Protein AF-A0A1F5AK86-F1 (afdb_monomer_lite)

Foldseek 3Di:
DDDDPPPVVPVVVVVVVVVVPPDDDPDDDPPDPPDDDQDPVNVVVVVVVVVCVVPQDWDWDWADWDDDPQKIKIWIKTKHKDKDKDWDDDPVCRPVIDIDIDIDMDMGTQFIFMQHPVGTDTDGPDPDPDD

Secondary structure (DSSP, 8-state):
----TTSHHHHHHHTTGGGSSSS----------------HHHHHHHHHHHHHHHH-S-EEEEPPPEEETTEEEEEEEEEEEEEEEEE--BTTBGGGS-EEEEEEEEEEEEEEEEEETTEEEEEESS-PPP-

Radius of gyration: 36.7 Å; chains: 1; bounding box: 101×45×85 Å

Sequence (131 aa):
MNLSKRTLGFFAVFLFSLSLAAAQAPAAKKAAPASKAPLPMYQLADEMAKRLGSSLQVKTVVGEPMKVGKVTIIPIMMIDIGFGGGGGGAPQAPDMGGKGFYMSGQARPLGFVVVAKAGTQFISVGKVPGK

pLDDT: mean 72.43, std 20.08, range [33.41, 97.81]

Structure (mmCIF, N/CA/C/O backbone):
data_AF-A0A1F5AK86-F1
#
_entry.id   AF-A0A1F5AK86-F1
#
loop_
_atom_site.group_PDB
_atom_site.id
_atom_site.type_symbol
_atom_site.label_atom_id
_atom_site.label_alt_id
_atom_site.label_comp_id
_atom_site.label_asym_id
_atom_site.label_entity_id
_atom_site.label_seq_id
_atom_site.pdbx_PDB_ins_code
_atom_site.Cartn_x
_atom_site.Cartn_y
_atom_site.Cartn_z
_atom_site.occupancy
_atom_site.B_iso_or_equiv
_atom_site.auth_seq_id
_atom_site.auth_comp_id
_atom_site.auth_asym_id
_atom_site.auth_atom_id
_atom_site.pdbx_PDB_model_num
ATOM 1 N N . MET A 1 1 ? 81.127 24.999 -59.819 1.00 39.78 1 MET A N 1
ATOM 2 C CA . MET A 1 1 ? 80.246 26.137 -59.483 1.00 39.78 1 MET A CA 1
ATOM 3 C C . MET A 1 1 ? 78.856 25.575 -59.226 1.00 39.78 1 MET A C 1
ATOM 5 O O . MET A 1 1 ? 78.273 24.974 -60.117 1.00 39.78 1 MET A O 1
ATOM 9 N N . ASN A 1 2 ? 78.426 25.624 -57.966 1.00 46.34 2 ASN A N 1
ATOM 10 C CA . ASN A 1 2 ? 77.270 24.915 -57.420 1.00 46.34 2 ASN A CA 1
ATOM 11 C C . ASN A 1 2 ? 75.965 25.636 -57.774 1.00 46.34 2 ASN A C 1
ATOM 13 O O . ASN A 1 2 ? 75.813 26.796 -57.403 1.00 46.34 2 ASN A O 1
ATOM 17 N N . LEU A 1 3 ? 74.999 24.949 -58.394 1.00 43.25 3 LEU A N 1
ATOM 18 C CA . LEU A 1 3 ? 73.639 25.473 -58.555 1.00 43.25 3 LEU A CA 1
ATOM 19 C C . LEU A 1 3 ? 72.616 24.505 -57.943 1.00 43.25 3 LEU A C 1
ATOM 21 O O . LEU A 1 3 ? 72.097 23.583 -58.560 1.00 43.25 3 LEU A O 1
ATOM 25 N N . SER A 1 4 ? 72.457 24.717 -56.639 1.00 47.19 4 SER A N 1
ATOM 26 C CA . SER A 1 4 ? 71.419 24.292 -55.699 1.00 47.19 4 SER A CA 1
ATOM 27 C C . SER A 1 4 ? 70.144 23.651 -56.279 1.00 47.19 4 SER A C 1
ATOM 29 O O . SER A 1 4 ? 69.331 24.307 -56.925 1.00 47.19 4 SER A O 1
ATOM 31 N N . LYS A 1 5 ? 69.874 22.405 -55.859 1.00 53.56 5 LYS A N 1
ATOM 32 C CA . LYS A 1 5 ? 68.602 21.666 -56.017 1.00 53.56 5 LYS A CA 1
ATOM 33 C C . LYS A 1 5 ? 67.413 22.278 -55.238 1.00 53.56 5 LYS A C 1
ATOM 35 O O . LYS A 1 5 ? 66.427 21.592 -54.991 1.00 53.56 5 LYS A O 1
ATOM 40 N N . ARG A 1 6 ? 67.488 23.549 -54.817 1.00 52.94 6 ARG A N 1
ATOM 41 C CA . ARG A 1 6 ? 66.439 24.235 -54.033 1.00 52.94 6 ARG A CA 1
ATOM 42 C C . ARG A 1 6 ? 65.473 25.067 -54.881 1.00 52.94 6 ARG A C 1
ATOM 44 O O . ARG A 1 6 ? 64.445 25.470 -54.360 1.00 52.94 6 ARG A O 1
ATOM 51 N N . THR A 1 7 ? 65.747 25.305 -56.163 1.00 50.22 7 THR A N 1
ATOM 52 C CA . THR A 1 7 ? 64.872 26.124 -57.030 1.00 50.22 7 THR A CA 1
ATOM 53 C C . THR 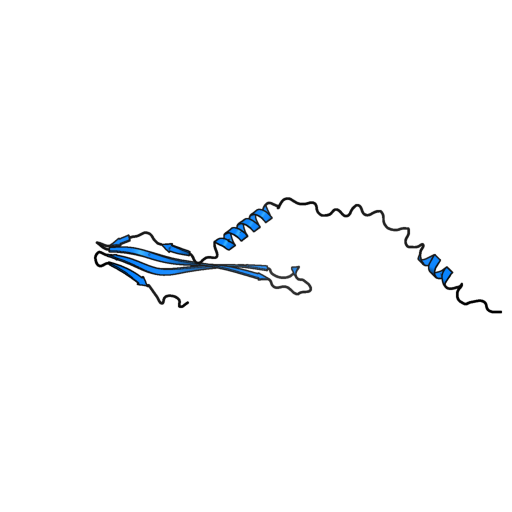A 1 7 ? 63.792 25.322 -57.760 1.00 50.22 7 THR A C 1
ATOM 55 O O . THR A 1 7 ? 62.769 25.887 -58.131 1.00 50.22 7 THR A O 1
ATOM 58 N N . LEU A 1 8 ? 63.949 23.999 -57.893 1.00 48.34 8 LEU A N 1
ATOM 59 C CA . LEU A 1 8 ? 62.962 23.141 -58.566 1.00 48.34 8 LEU A CA 1
ATOM 60 C C . LEU A 1 8 ? 61.765 22.762 -57.667 1.00 48.34 8 LEU A C 1
ATOM 62 O O . LEU A 1 8 ? 60.703 22.412 -58.167 1.00 48.34 8 LEU A O 1
ATOM 66 N N . GLY A 1 9 ? 61.905 22.885 -56.341 1.00 42.94 9 GLY A N 1
ATOM 67 C CA . GLY A 1 9 ? 60.825 22.607 -55.385 1.00 42.94 9 GLY A CA 1
ATOM 68 C C . GLY A 1 9 ? 59.772 23.716 -55.272 1.00 42.94 9 GLY A C 1
ATOM 69 O O . GLY A 1 9 ? 58.650 23.445 -54.860 1.00 42.94 9 GLY A O 1
ATOM 70 N N . PHE A 1 10 ? 60.090 24.955 -55.663 1.00 46.69 10 PHE A N 1
ATOM 71 C CA . PHE A 1 10 ? 59.169 26.086 -55.490 1.00 46.69 10 PHE A CA 1
ATOM 72 C C . PHE A 1 10 ? 58.141 26.229 -56.620 1.00 46.69 10 PHE A C 1
ATOM 74 O O . PHE A 1 10 ? 57.044 26.725 -56.376 1.00 46.69 10 PHE A O 1
ATOM 81 N N . PHE A 1 11 ? 58.431 25.736 -57.828 1.00 47.09 11 PHE A N 1
ATOM 82 C CA . PHE A 1 11 ? 57.489 25.818 -58.953 1.00 47.09 11 PHE A CA 1
ATOM 83 C C . PHE A 1 11 ? 56.359 24.776 -58.879 1.00 47.09 11 PHE A C 1
ATOM 85 O O . PHE A 1 11 ? 55.244 25.048 -59.316 1.00 47.09 11 PHE A O 1
ATOM 92 N N . ALA A 1 12 ? 56.602 23.617 -58.257 1.00 46.28 12 ALA A N 1
ATOM 93 C CA . ALA A 1 12 ? 55.579 22.583 -58.071 1.00 46.28 12 ALA A CA 1
ATOM 94 C C . ALA A 1 12 ? 54.588 22.905 -56.933 1.00 46.28 12 ALA A C 1
ATOM 96 O O . ALA A 1 12 ? 53.459 22.423 -56.942 1.00 46.28 12 ALA A O 1
ATOM 97 N N . VAL A 1 13 ? 54.975 23.760 -55.979 1.00 49.19 13 VAL A N 1
ATOM 98 C CA . VAL A 1 13 ? 54.090 24.203 -54.887 1.00 49.19 13 VAL A CA 1
ATOM 99 C C . VAL A 1 13 ? 53.179 25.357 -55.331 1.00 49.19 13 VAL A C 1
ATOM 101 O O . VAL A 1 13 ? 52.064 25.480 -54.831 1.00 49.19 13 VAL A O 1
ATOM 104 N N . PHE A 1 14 ? 53.592 26.157 -56.322 1.00 48.09 14 PHE A N 1
ATOM 105 C CA . PHE A 1 14 ? 52.803 27.300 -56.804 1.00 48.09 14 PHE A CA 1
ATOM 106 C C . PHE A 1 14 ? 51.669 26.928 -57.775 1.00 48.09 14 PHE A C 1
ATOM 108 O O . PHE A 1 14 ? 50.707 27.676 -57.913 1.00 48.09 14 PHE A O 1
ATOM 115 N N . LEU A 1 15 ? 51.743 25.763 -58.426 1.00 46.62 15 LEU A N 1
ATOM 116 C CA . LEU A 1 15 ? 50.675 25.266 -59.306 1.00 46.62 15 LEU A CA 1
ATOM 117 C C . LEU A 1 15 ? 49.606 24.450 -58.566 1.00 46.62 15 LEU A C 1
ATOM 119 O O . LEU A 1 15 ? 48.495 24.305 -59.070 1.00 46.62 15 LEU A O 1
ATOM 123 N N . PHE A 1 16 ? 49.896 23.975 -57.352 1.00 44.09 16 PHE A N 1
ATOM 124 C CA . PHE A 1 16 ? 48.914 23.272 -56.520 1.00 44.09 16 PHE A CA 1
ATOM 125 C C . PHE A 1 16 ? 48.072 24.227 -55.653 1.00 44.09 16 PHE A C 1
ATOM 127 O O . PHE A 1 16 ? 46.988 23.864 -55.203 1.00 44.09 16 PHE A O 1
ATOM 134 N N . SER A 1 17 ? 48.517 25.474 -55.458 1.00 45.72 17 SER A N 1
ATOM 135 C CA . SER A 1 17 ? 47.787 26.487 -54.683 1.00 45.72 17 SER A CA 1
ATOM 136 C C . SER A 1 17 ? 46.718 27.249 -55.480 1.00 45.72 17 SER A C 1
ATOM 138 O O . SER A 1 17 ? 45.890 27.923 -54.871 1.00 45.72 17 SER A O 1
ATOM 140 N N . LEU A 1 18 ? 46.661 27.113 -56.813 1.00 45.16 18 LEU A N 1
ATOM 141 C CA . LEU A 1 18 ? 45.671 27.818 -57.645 1.00 45.16 18 LEU A CA 1
ATOM 142 C C . LEU A 1 18 ? 44.396 27.010 -57.953 1.00 45.16 18 LEU A C 1
ATOM 144 O O . LEU A 1 18 ? 43.481 27.536 -58.579 1.00 45.16 18 LEU A O 1
ATOM 148 N N . SER A 1 19 ? 44.299 25.758 -57.492 1.00 40.62 19 SER A N 1
ATOM 149 C CA . SER A 1 19 ? 43.077 24.940 -57.638 1.00 40.62 19 SER A CA 1
ATOM 150 C C . SER A 1 19 ? 42.116 25.041 -56.446 1.00 40.62 19 SER A C 1
ATOM 152 O O . SER A 1 19 ? 41.062 24.414 -56.456 1.00 40.62 19 SER A O 1
ATOM 154 N N . LEU A 1 20 ? 42.432 25.857 -55.431 1.0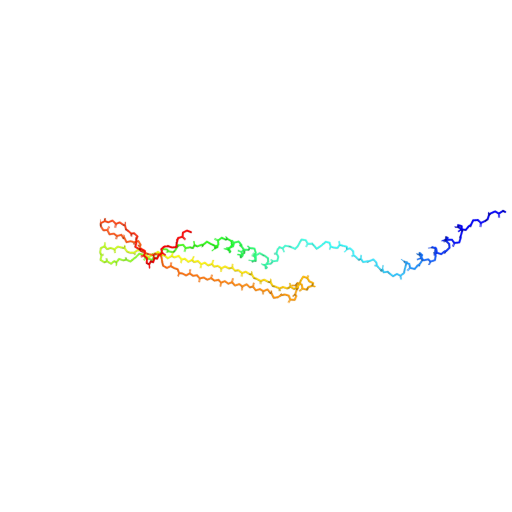0 45.03 20 LEU A N 1
ATOM 155 C CA . LEU A 1 20 ? 41.579 26.051 -54.250 1.00 45.03 20 LEU A CA 1
ATOM 156 C C . LEU A 1 20 ? 40.794 27.377 -54.260 1.00 45.03 20 LEU A C 1
ATOM 158 O O . LEU A 1 20 ? 40.300 27.808 -53.224 1.00 45.03 20 LEU A O 1
ATOM 162 N N . ALA A 1 21 ? 40.678 28.037 -55.418 1.00 47.53 21 ALA A N 1
ATOM 163 C CA . ALA A 1 21 ? 40.046 29.357 -55.535 1.00 47.53 21 ALA A CA 1
ATOM 164 C C . ALA A 1 21 ? 38.720 29.380 -56.322 1.00 47.53 21 ALA A C 1
ATOM 166 O O . ALA A 1 21 ? 38.151 30.450 -56.512 1.00 47.53 21 ALA A O 1
ATOM 167 N N . ALA A 1 22 ? 38.193 28.234 -56.769 1.00 43.47 22 ALA A N 1
ATOM 168 C CA . ALA A 1 22 ? 37.005 28.211 -57.629 1.00 43.47 22 ALA A CA 1
ATOM 169 C C . ALA A 1 22 ? 36.023 27.075 -57.308 1.00 43.47 22 ALA A C 1
ATOM 171 O O . ALA A 1 22 ? 35.575 26.387 -58.213 1.00 43.47 22 ALA A O 1
ATOM 172 N N . ALA A 1 23 ? 35.675 26.861 -56.037 1.00 48.19 23 ALA A N 1
ATOM 173 C CA . ALA A 1 23 ? 34.442 26.152 -55.678 1.00 48.19 23 ALA A CA 1
ATOM 174 C C . ALA A 1 23 ? 34.187 26.237 -54.170 1.00 48.19 23 ALA A C 1
ATOM 176 O O . ALA A 1 23 ? 34.583 25.351 -53.424 1.00 48.19 23 ALA A O 1
ATOM 177 N N . GLN A 1 24 ? 33.503 27.293 -53.732 1.00 35.41 24 GLN A N 1
ATOM 178 C CA . GLN A 1 24 ? 32.246 27.205 -52.973 1.00 35.41 24 GLN A CA 1
ATOM 179 C C . GLN A 1 24 ? 31.948 28.560 -52.323 1.00 35.41 24 GLN A C 1
ATOM 181 O O . GLN A 1 24 ? 32.744 29.128 -51.581 1.00 35.41 24 GLN A O 1
ATOM 186 N N . ALA A 1 25 ? 30.779 29.078 -52.695 1.00 48.62 25 ALA A N 1
ATOM 187 C CA . ALA A 1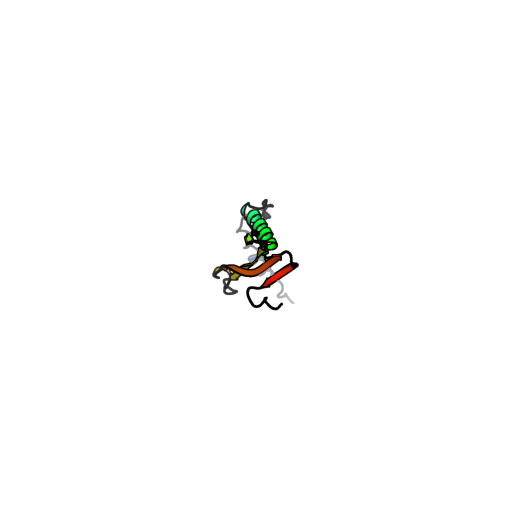 25 ? 30.160 30.314 -52.245 1.00 48.62 25 ALA A CA 1
ATOM 188 C C . ALA A 1 25 ? 30.139 30.444 -50.707 1.00 48.62 25 ALA A C 1
ATOM 190 O O . ALA A 1 25 ? 30.156 29.425 -50.013 1.00 48.62 25 ALA A O 1
ATOM 191 N N . PRO A 1 26 ? 30.060 31.669 -50.151 1.00 33.41 26 PRO A N 1
ATOM 192 C CA . PRO A 1 26 ? 30.028 31.869 -48.708 1.00 33.41 26 PRO A CA 1
ATOM 193 C C . PRO A 1 26 ? 28.799 31.168 -48.120 1.00 33.41 26 PRO A C 1
ATOM 195 O O . PRO A 1 26 ? 27.669 31.633 -48.267 1.00 33.41 26 PRO A O 1
ATOM 198 N N . ALA A 1 27 ? 29.021 30.037 -47.449 1.00 40.62 27 ALA A N 1
ATOM 199 C CA . ALA A 1 27 ? 28.008 29.417 -46.616 1.00 40.62 27 ALA A CA 1
ATOM 200 C C . ALA A 1 27 ? 27.659 30.417 -45.512 1.00 40.62 27 ALA A C 1
ATOM 202 O O . ALA A 1 27 ? 28.489 30.797 -44.682 1.00 40.62 27 ALA A O 1
ATOM 203 N N . ALA A 1 28 ? 26.424 30.900 -45.577 1.00 40.41 28 ALA A N 1
ATOM 204 C CA . ALA A 1 28 ? 25.839 31.810 -44.623 1.00 40.41 28 ALA A CA 1
ATOM 205 C C . ALA A 1 28 ? 26.073 31.327 -43.182 1.00 40.41 28 ALA A C 1
ATOM 207 O O . ALA A 1 28 ? 25.915 30.149 -42.876 1.00 40.41 28 ALA A O 1
ATOM 208 N N . LYS A 1 29 ? 26.448 32.287 -42.327 1.00 38.59 29 LYS A N 1
ATOM 209 C CA . LYS A 1 29 ? 26.315 32.330 -40.863 1.00 38.59 29 LYS A CA 1
ATOM 210 C C . LYS A 1 29 ? 26.078 30.982 -40.172 1.00 38.59 29 LYS A C 1
ATOM 212 O O . LYS A 1 29 ? 24.989 30.418 -40.229 1.00 38.59 29 LYS A O 1
ATOM 217 N N . LYS A 1 30 ? 27.046 30.606 -39.331 1.00 48.22 30 LYS A N 1
ATOM 218 C CA . LYS A 1 30 ? 26.844 29.777 -38.138 1.00 48.22 30 LYS A CA 1
ATOM 219 C C . LYS A 1 30 ? 25.719 30.389 -37.293 1.00 48.22 30 LYS A C 1
ATOM 221 O O . LYS A 1 30 ? 25.962 31.226 -36.428 1.00 48.22 30 LYS A O 1
ATOM 226 N N . ALA A 1 31 ? 24.481 30.011 -37.581 1.00 37.38 31 ALA A N 1
ATOM 227 C CA . ALA A 1 31 ? 23.365 30.241 -36.693 1.00 37.38 31 ALA A CA 1
ATOM 228 C C . ALA A 1 31 ? 23.503 29.206 -35.577 1.00 37.38 31 ALA A C 1
ATOM 230 O O . ALA A 1 31 ? 23.223 28.023 -35.765 1.00 37.38 31 ALA A O 1
ATOM 231 N N . ALA A 1 32 ? 23.987 29.652 -34.417 1.00 45.62 32 ALA A N 1
ATOM 232 C CA . ALA A 1 32 ? 23.656 28.983 -33.169 1.00 45.62 32 ALA A CA 1
ATOM 233 C C . ALA A 1 32 ? 22.141 28.708 -33.186 1.00 45.62 32 ALA A C 1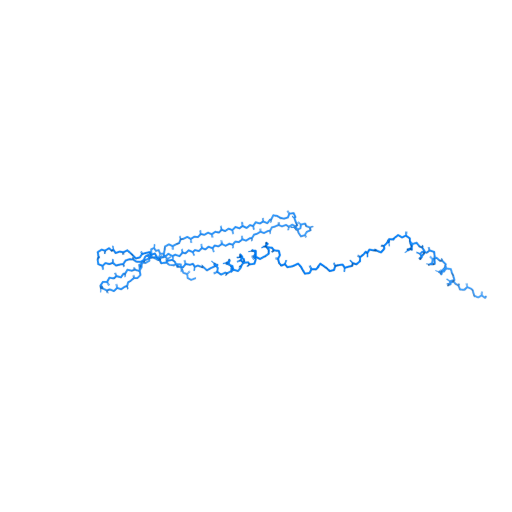
ATOM 235 O O . ALA A 1 32 ? 21.391 29.627 -33.540 1.00 45.62 32 ALA A O 1
ATOM 236 N N . PRO A 1 33 ? 21.662 27.489 -32.875 1.00 44.47 33 PRO A N 1
ATOM 237 C CA . PRO A 1 33 ? 20.235 27.295 -32.727 1.00 44.47 33 PRO A CA 1
ATOM 238 C C . PRO A 1 33 ? 19.795 28.217 -31.596 1.00 44.47 33 PRO A C 1
ATOM 240 O O . PRO A 1 33 ? 20.188 28.057 -30.440 1.00 44.47 33 PRO A O 1
ATOM 243 N N . ALA A 1 34 ? 19.050 29.245 -31.998 1.00 45.94 34 ALA A N 1
ATOM 244 C CA . ALA A 1 34 ? 18.414 30.199 -31.126 1.00 45.94 34 ALA A CA 1
ATOM 245 C C . ALA A 1 34 ? 17.705 29.441 -30.007 1.00 45.94 34 ALA A C 1
ATOM 247 O O . ALA A 1 34 ? 17.067 28.414 -30.255 1.00 45.94 34 ALA A O 1
ATOM 248 N N . SER A 1 35 ? 17.838 29.973 -28.797 1.00 55.09 35 SER A N 1
ATOM 249 C CA . SER A 1 35 ? 17.030 29.663 -27.626 1.00 55.09 35 SER A CA 1
ATOM 250 C C . SER A 1 35 ? 15.577 29.393 -28.026 1.00 55.09 35 SER A C 1
ATOM 252 O O . SER A 1 35 ? 14.787 30.320 -28.215 1.00 55.09 35 SER A O 1
ATOM 254 N N . LYS A 1 36 ? 15.216 28.121 -28.195 1.00 49.38 36 LYS A N 1
ATOM 255 C CA . LYS A 1 36 ? 13.818 27.731 -28.331 1.00 49.38 36 LYS A CA 1
ATOM 256 C C . LYS A 1 36 ? 13.284 27.634 -26.915 1.00 49.38 36 LYS A C 1
ATOM 258 O O . LYS A 1 36 ? 13.749 26.801 -26.141 1.00 49.38 36 LYS A O 1
ATOM 263 N N . ALA A 1 37 ? 12.337 28.511 -26.587 1.00 66.06 37 ALA A N 1
ATOM 264 C CA . ALA A 1 37 ? 11.452 28.326 -25.444 1.00 66.06 37 ALA A CA 1
ATOM 265 C C . ALA A 1 37 ? 11.040 26.841 -25.362 1.00 66.06 37 ALA A C 1
ATOM 267 O O . ALA A 1 37 ? 10.825 26.238 -26.423 1.00 66.06 37 ALA A O 1
ATOM 268 N N . PRO A 1 38 ? 10.974 26.230 -24.162 1.00 57.34 38 PRO A N 1
ATOM 269 C CA . PRO A 1 38 ? 10.769 24.793 -24.043 1.00 57.34 38 PRO A CA 1
ATOM 270 C C . PRO A 1 38 ? 9.513 24.403 -24.816 1.00 57.34 38 PRO A C 1
ATOM 272 O O . PRO A 1 38 ? 8.424 24.890 -24.504 1.00 57.34 38 PRO A O 1
ATOM 275 N N . LEU A 1 39 ? 9.673 23.577 -25.859 1.00 67.94 39 LEU A N 1
ATOM 276 C CA . LEU A 1 39 ? 8.537 23.085 -26.633 1.00 67.94 39 LEU A CA 1
ATOM 277 C C . LEU A 1 39 ? 7.534 22.439 -25.662 1.00 67.94 39 LEU A C 1
ATOM 279 O O . LEU A 1 39 ? 7.968 21.824 -24.685 1.00 67.94 39 LEU A O 1
ATOM 283 N N . PRO A 1 40 ? 6.218 22.524 -25.919 1.00 77.44 40 PRO A N 1
ATOM 284 C CA . PRO A 1 40 ? 5.188 22.026 -25.001 1.00 77.44 40 PRO A CA 1
ATOM 285 C C . PRO A 1 40 ? 5.416 20.575 -24.553 1.00 77.44 40 PRO A C 1
ATOM 287 O O . PRO A 1 40 ? 5.141 20.216 -23.413 1.00 77.44 40 PRO A O 1
ATOM 290 N N . MET A 1 41 ? 6.006 19.759 -25.431 1.00 76.19 41 MET A N 1
ATOM 291 C CA . MET A 1 41 ? 6.366 18.373 -25.139 1.00 76.19 41 MET A CA 1
ATOM 292 C C . MET A 1 41 ? 7.501 18.220 -24.122 1.00 76.19 41 MET A C 1
ATOM 294 O O . MET A 1 41 ? 7.476 17.264 -23.355 1.00 76.19 41 MET A O 1
ATOM 298 N N . TYR A 1 42 ? 8.467 19.142 -24.070 1.00 78.81 42 TYR A N 1
ATOM 299 C CA . TYR A 1 42 ? 9.521 19.121 -23.049 1.00 78.81 42 TYR A CA 1
ATOM 300 C C . TYR A 1 42 ? 8.979 19.520 -21.681 1.00 78.81 42 TYR A C 1
ATOM 302 O O . TYR A 1 42 ? 9.339 18.898 -20.694 1.00 78.81 42 TYR A O 1
ATOM 310 N N . GLN A 1 43 ? 8.053 20.480 -21.623 1.00 82.25 43 GLN A N 1
ATOM 311 C CA . GLN A 1 43 ? 7.397 20.838 -20.361 1.00 82.25 43 GLN A CA 1
ATOM 312 C C . GLN A 1 43 ? 6.512 19.702 -19.845 1.00 82.25 43 GLN A C 1
ATOM 314 O O . GLN A 1 43 ? 6.506 19.419 -18.652 1.00 82.25 43 GLN A O 1
ATOM 319 N N . LEU A 1 44 ? 5.806 19.006 -20.744 1.00 83.31 44 LEU A N 1
ATOM 320 C CA . LEU A 1 44 ? 5.070 17.796 -20.391 1.00 83.31 44 LEU A CA 1
ATOM 321 C C . LEU A 1 44 ? 6.017 16.701 -19.885 1.00 83.31 44 LEU A C 1
ATOM 323 O O . LEU A 1 44 ? 5.739 16.092 -18.858 1.00 83.31 44 LEU A O 1
ATOM 327 N N . ALA A 1 45 ? 7.137 16.470 -20.574 1.00 82.31 45 ALA A N 1
ATOM 328 C CA . ALA A 1 45 ? 8.127 15.475 -20.174 1.00 82.31 45 ALA A CA 1
ATOM 329 C C . ALA A 1 45 ? 8.767 15.799 -18.813 1.00 82.31 45 ALA A C 1
ATOM 331 O O . ALA A 1 45 ? 8.859 14.907 -17.972 1.00 82.31 45 ALA A O 1
ATOM 332 N N . ASP A 1 46 ? 9.137 17.057 -18.565 1.00 83.25 46 ASP A N 1
ATOM 333 C CA . ASP A 1 46 ? 9.680 17.514 -17.280 1.00 83.25 46 ASP A CA 1
ATOM 334 C C . ASP A 1 46 ? 8.650 17.373 -16.158 1.00 83.25 46 ASP A C 1
ATOM 336 O O . ASP A 1 46 ? 8.966 16.879 -15.074 1.00 83.25 46 ASP A O 1
ATOM 340 N N . GLU A 1 47 ? 7.394 17.739 -16.411 1.00 82.12 47 GLU A N 1
ATOM 341 C CA . GLU A 1 47 ? 6.346 17.656 -15.398 1.00 82.12 47 GLU A CA 1
ATOM 342 C C . GLU A 1 47 ? 5.930 16.204 -15.120 1.00 82.12 47 GLU A C 1
ATOM 344 O O . GLU A 1 47 ? 5.657 15.837 -13.974 1.00 82.12 47 GLU A O 1
ATOM 349 N N . MET A 1 48 ? 5.970 15.335 -16.133 1.00 76.88 48 MET A N 1
ATOM 350 C CA . MET A 1 48 ? 5.850 13.888 -15.957 1.00 76.88 48 MET A CA 1
ATOM 351 C C . MET A 1 48 ? 7.028 13.328 -15.161 1.00 76.88 48 MET A C 1
ATOM 353 O O . MET A 1 48 ? 6.795 12.587 -14.210 1.00 76.88 48 MET A O 1
ATOM 357 N N . ALA A 1 49 ? 8.269 13.706 -15.478 1.00 75.31 49 ALA A N 1
ATOM 358 C CA . ALA A 1 49 ? 9.460 13.269 -14.749 1.00 75.31 49 ALA A CA 1
ATOM 359 C C . ALA A 1 49 ? 9.424 13.719 -13.280 1.00 75.31 49 ALA A C 1
ATOM 361 O O . ALA A 1 49 ? 9.744 12.939 -12.383 1.00 75.31 49 ALA A O 1
ATOM 362 N N . LYS A 1 50 ? 8.946 14.936 -13.010 1.00 73.12 50 LYS A N 1
ATOM 363 C CA . LYS A 1 50 ? 8.775 15.486 -11.659 1.00 73.12 50 LYS A CA 1
ATOM 364 C C . LYS A 1 50 ? 7.655 14.785 -10.880 1.00 73.12 50 LYS A C 1
ATOM 366 O O . LYS A 1 50 ? 7.813 14.499 -9.690 1.00 73.12 50 LYS A O 1
ATOM 371 N N . ARG A 1 51 ? 6.541 14.440 -11.539 1.00 68.06 51 ARG A N 1
ATOM 372 C CA . ARG A 1 51 ? 5.417 13.687 -10.940 1.00 68.06 51 ARG A CA 1
ATOM 373 C C . ARG A 1 51 ? 5.737 12.209 -10.722 1.00 68.06 51 ARG A C 1
ATOM 375 O O . ARG A 1 51 ? 5.370 11.661 -9.688 1.00 68.06 51 ARG A O 1
ATOM 382 N N . LEU A 1 52 ? 6.457 11.577 -11.645 1.00 67.12 52 LEU A N 1
ATOM 383 C CA . LEU A 1 52 ? 6.986 10.218 -11.494 1.00 67.12 52 LEU A CA 1
ATOM 384 C C . LEU A 1 52 ? 8.037 10.180 -10.377 1.00 67.12 52 LEU A C 1
ATOM 386 O O . LEU A 1 52 ? 7.927 9.354 -9.477 1.00 67.12 52 LEU A O 1
ATOM 390 N N . GLY A 1 53 ? 8.967 11.141 -10.355 1.00 62.00 53 GLY A N 1
ATOM 391 C CA . GLY A 1 53 ? 9.975 11.308 -9.301 1.00 62.00 53 GLY A CA 1
ATOM 392 C C . GLY A 1 53 ? 9.389 11.436 -7.891 1.00 62.00 53 GLY A C 1
ATOM 393 O O . GLY A 1 53 ? 9.970 10.941 -6.931 1.00 62.00 53 GLY A O 1
ATOM 394 N N . SER A 1 54 ? 8.210 12.053 -7.769 1.00 58.22 54 SER A N 1
ATOM 395 C CA . SER A 1 54 ? 7.496 12.239 -6.496 1.00 58.22 54 SER A CA 1
ATOM 396 C C . SER A 1 54 ? 6.450 11.157 -6.180 1.00 58.22 54 SER A C 1
ATOM 398 O O . SER A 1 54 ? 6.076 11.017 -5.019 1.00 58.22 54 SER A O 1
ATOM 400 N N . SER A 1 55 ? 5.987 10.365 -7.162 1.00 55.41 55 SER A N 1
ATOM 401 C CA . SER A 1 55 ? 5.055 9.230 -6.958 1.00 55.41 55 SER A CA 1
ATOM 402 C C . SER A 1 55 ? 5.708 7.846 -6.936 1.00 55.41 55 SER A C 1
ATOM 404 O O . SER A 1 55 ? 4.994 6.868 -6.739 1.00 55.41 55 SER A O 1
ATOM 406 N N . LEU A 1 56 ? 7.035 7.750 -7.044 1.00 53.91 56 LEU A N 1
ATOM 407 C CA . LEU A 1 56 ? 7.826 6.515 -6.873 1.00 53.91 56 LEU A CA 1
ATOM 408 C C . LEU A 1 56 ? 7.799 5.924 -5.447 1.00 53.91 56 LEU A C 1
ATOM 410 O O . LEU A 1 56 ? 8.560 5.016 -5.127 1.00 53.91 56 LEU A O 1
ATOM 414 N N . GLN A 1 57 ? 6.951 6.445 -4.565 1.00 59.84 57 GLN A N 1
ATOM 415 C CA . GLN A 1 57 ? 6.876 6.025 -3.177 1.00 59.84 57 GLN A CA 1
ATOM 416 C C . GLN A 1 57 ? 5.754 5.010 -3.015 1.00 59.84 57 GLN A C 1
ATOM 418 O O . GLN A 1 57 ? 4.611 5.284 -3.371 1.00 59.84 57 GLN A O 1
ATOM 423 N N . VAL A 1 58 ? 6.102 3.858 -2.445 1.00 60.62 58 VAL A N 1
ATOM 424 C CA . VAL A 1 58 ? 5.180 2.936 -1.778 1.00 60.62 58 VAL A CA 1
ATOM 425 C C . VAL A 1 58 ? 4.126 3.748 -1.024 1.00 60.62 58 VAL A C 1
ATOM 427 O O . VAL A 1 58 ? 4.465 4.499 -0.105 1.00 60.62 58 VAL A O 1
ATOM 430 N N . LYS A 1 59 ? 2.855 3.645 -1.425 1.00 71.31 59 LYS A N 1
ATOM 431 C CA . LYS A 1 59 ? 1.767 4.379 -0.764 1.00 71.31 59 LYS A CA 1
ATOM 432 C C . LYS A 1 59 ? 1.014 3.436 0.154 1.00 71.31 59 LYS A C 1
ATOM 434 O O . LYS A 1 59 ? 0.419 2.459 -0.300 1.00 71.31 59 LYS A O 1
ATOM 439 N N . THR A 1 60 ? 0.999 3.758 1.442 1.00 79.56 60 THR A N 1
ATOM 440 C CA . THR A 1 60 ? 0.074 3.133 2.385 1.00 79.56 60 THR A CA 1
ATOM 441 C C . THR A 1 60 ? -1.299 3.770 2.210 1.00 79.56 60 THR A C 1
ATOM 443 O O . THR A 1 60 ? -1.459 4.977 2.381 1.00 79.56 60 THR A O 1
ATOM 446 N N . VAL A 1 61 ? -2.290 2.956 1.866 1.00 86.25 61 VAL A N 1
ATOM 447 C CA . VAL A 1 61 ? -3.693 3.347 1.763 1.00 86.25 61 VAL A CA 1
ATOM 448 C C . VAL A 1 61 ? -4.405 2.921 3.036 1.00 86.25 61 VAL A C 1
ATOM 450 O O . VAL A 1 61 ? -4.371 1.752 3.427 1.00 86.25 61 VAL A O 1
ATOM 453 N N . VAL A 1 62 ? -5.060 3.885 3.673 1.00 92.19 62 VAL A N 1
ATOM 454 C CA . VAL A 1 62 ? -5.964 3.644 4.796 1.00 92.19 62 VAL A CA 1
ATOM 455 C C . VAL A 1 62 ? -7.372 3.554 4.225 1.00 92.19 62 VAL A C 1
ATOM 457 O O . VAL A 1 62 ? -7.860 4.511 3.627 1.00 92.19 62 VAL A O 1
ATOM 460 N N . GLY A 1 63 ? -7.990 2.383 4.354 1.00 91.50 63 GLY A N 1
ATOM 461 C CA . GLY A 1 63 ? -9.360 2.147 3.923 1.00 91.50 63 GLY A CA 1
ATOM 462 C C . GLY A 1 63 ? -10.375 2.824 4.838 1.00 91.50 63 GLY A C 1
ATOM 463 O O . GLY A 1 63 ? -10.061 3.240 5.957 1.00 91.50 63 GLY A O 1
ATOM 464 N N . GLU A 1 64 ? -11.615 2.903 4.367 1.00 96.25 64 GLU A N 1
ATOM 465 C CA . GLU A 1 64 ? -12.710 3.452 5.159 1.00 96.25 64 GLU A CA 1
ATOM 466 C C . GLU A 1 64 ? -12.933 2.624 6.438 1.00 96.25 64 GLU A C 1
ATOM 468 O O . GLU A 1 64 ? -13.021 1.392 6.371 1.00 96.25 64 GLU A O 1
ATOM 473 N N . PRO A 1 65 ? -13.027 3.269 7.617 1.00 95.88 65 PRO A N 1
ATOM 474 C CA . PRO A 1 65 ? -13.345 2.571 8.851 1.00 95.88 65 PRO A CA 1
ATOM 475 C C . PRO A 1 65 ? -14.737 1.938 8.795 1.00 95.88 65 PRO A C 1
ATOM 477 O O . PRO A 1 65 ? -15.737 2.620 8.578 1.00 95.88 65 PRO A O 1
ATOM 480 N N . MET A 1 66 ? -14.816 0.644 9.088 1.00 97.06 66 MET A N 1
ATOM 481 C CA . MET A 1 66 ? -16.072 -0.099 9.168 1.00 97.06 66 MET A CA 1
ATOM 482 C C . MET A 1 66 ? -16.368 -0.510 10.614 1.00 97.06 66 MET A C 1
ATOM 484 O O . MET A 1 66 ? -15.490 -0.993 11.331 1.00 97.06 66 MET A O 1
ATOM 488 N N . LYS A 1 67 ? -17.612 -0.318 11.067 1.00 96.44 67 LYS A N 1
ATOM 489 C CA . LYS A 1 67 ? -18.056 -0.745 12.403 1.00 96.44 67 LYS A CA 1
ATOM 490 C C . LYS A 1 67 ? -18.682 -2.132 12.344 1.00 96.44 67 LYS A C 1
ATOM 492 O O . LYS A 1 67 ? -19.601 -2.367 11.566 1.00 96.44 67 LYS A O 1
ATOM 497 N N . VAL A 1 68 ? -18.239 -3.012 13.234 1.00 94.44 68 VAL A N 1
ATOM 498 C CA . VAL A 1 68 ? -18.827 -4.334 13.467 1.00 94.44 68 VAL A CA 1
ATOM 499 C C . VAL A 1 68 ? -19.158 -4.438 14.954 1.00 94.44 68 VAL A C 1
ATOM 501 O O . VAL A 1 68 ? -18.285 -4.603 15.808 1.00 94.44 68 VAL A O 1
ATOM 504 N N . GLY A 1 69 ? -20.436 -4.257 15.291 1.00 94.81 69 GLY A N 1
ATOM 505 C CA . GLY A 1 69 ? -20.878 -4.153 16.682 1.00 94.81 69 GLY A CA 1
ATOM 506 C C . GLY A 1 69 ? -20.211 -2.978 17.409 1.00 94.81 69 GLY A C 1
ATOM 507 O O . GLY A 1 69 ? -20.400 -1.822 17.039 1.00 94.81 69 GLY A O 1
ATOM 508 N N . LYS A 1 70 ? -19.430 -3.277 18.457 1.00 95.25 70 LYS A N 1
ATOM 509 C CA . LYS A 1 70 ? -18.691 -2.282 19.265 1.00 95.25 70 LYS A CA 1
ATOM 510 C C . LYS A 1 70 ? -17.229 -2.103 18.830 1.00 95.25 70 LYS A C 1
ATOM 512 O O . LYS A 1 70 ? -16.457 -1.480 19.556 1.00 95.25 70 LYS A O 1
ATOM 517 N N . VAL A 1 71 ? -16.843 -2.688 17.698 1.00 96.88 71 VAL A N 1
ATOM 518 C CA . VAL A 1 71 ? -15.470 -2.694 17.186 1.00 96.88 71 VAL A CA 1
ATOM 519 C C . VAL A 1 71 ? -15.409 -1.881 15.897 1.00 96.88 71 VAL A C 1
ATOM 521 O O . VAL A 1 71 ? -16.261 -2.043 15.024 1.00 96.88 71 VAL A O 1
ATOM 524 N N . THR A 1 72 ? -14.401 -1.023 15.768 1.00 97.81 72 THR A N 1
ATOM 525 C CA . THR A 1 72 ? -14.080 -0.319 14.520 1.00 97.81 72 THR A CA 1
ATOM 526 C C . THR A 1 72 ? -12.883 -0.997 13.868 1.00 97.81 72 THR A C 1
ATOM 528 O O . THR A 1 72 ? -11.867 -1.222 14.522 1.00 97.81 72 THR A O 1
ATOM 531 N N . ILE A 1 73 ? -12.996 -1.312 12.585 1.00 97.50 73 ILE A N 1
ATOM 532 C CA . ILE A 1 73 ? -11.967 -1.973 11.786 1.00 97.50 73 ILE A CA 1
ATOM 533 C C . ILE A 1 73 ? -11.517 -0.992 10.708 1.00 97.50 73 ILE A C 1
ATOM 535 O O . ILE A 1 73 ? -12.347 -0.458 9.978 1.00 97.50 73 ILE A O 1
ATOM 539 N N . ILE A 1 74 ? -10.214 -0.755 10.604 1.00 97.81 74 ILE A N 1
ATOM 540 C CA . ILE A 1 74 ? -9.615 0.140 9.611 1.00 97.81 74 ILE A CA 1
ATOM 541 C C . ILE A 1 74 ? -8.670 -0.695 8.740 1.00 97.81 74 ILE A C 1
ATOM 543 O O . ILE A 1 74 ? -7.625 -1.132 9.235 1.00 97.81 74 ILE A O 1
ATOM 547 N N . PRO A 1 75 ? -9.017 -0.963 7.471 1.00 95.69 75 PRO A N 1
ATOM 548 C CA . PRO A 1 75 ? -8.151 -1.700 6.557 1.00 95.69 75 PRO A CA 1
ATOM 549 C C . PRO A 1 75 ? -6.893 -0.901 6.217 1.00 95.69 75 PRO A C 1
ATOM 551 O O . PRO A 1 75 ? -6.975 0.287 5.917 1.00 95.69 75 PRO A O 1
ATOM 554 N N . ILE A 1 76 ? -5.733 -1.554 6.218 1.00 95.75 76 ILE A N 1
ATOM 555 C CA . ILE A 1 76 ? -4.459 -0.959 5.808 1.00 95.75 76 ILE A CA 1
ATOM 556 C C . ILE A 1 76 ? -3.904 -1.751 4.629 1.00 95.75 76 ILE A C 1
ATOM 558 O O . ILE A 1 76 ? -3.704 -2.968 4.706 1.00 95.75 76 ILE A O 1
ATOM 562 N N . MET A 1 77 ? -3.628 -1.049 3.538 1.00 92.06 77 MET A N 1
ATOM 563 C CA . MET A 1 77 ? -3.101 -1.615 2.301 1.00 92.06 77 MET A CA 1
ATOM 564 C C . MET A 1 77 ? -1.841 -0.875 1.870 1.00 92.06 77 MET A C 1
ATOM 566 O O . MET A 1 77 ? -1.645 0.288 2.202 1.00 92.06 77 MET A O 1
ATOM 570 N N . MET A 1 78 ? -1.000 -1.544 1.098 1.00 89.38 78 MET A N 1
ATOM 571 C CA . MET A 1 78 ? 0.188 -0.981 0.476 1.00 89.38 78 MET A CA 1
ATOM 572 C C . MET A 1 78 ? 0.056 -1.099 -1.036 1.00 89.38 78 MET A C 1
ATOM 574 O O . MET A 1 78 ? -0.306 -2.162 -1.541 1.00 89.38 78 MET A O 1
ATOM 578 N N . ILE A 1 79 ? 0.326 -0.011 -1.748 1.00 88.06 79 ILE A N 1
ATOM 579 C CA . ILE A 1 79 ? 0.363 0.011 -3.206 1.00 88.06 79 ILE A CA 1
ATOM 580 C C . ILE A 1 79 ? 1.781 0.358 -3.638 1.00 88.06 79 ILE A C 1
ATOM 582 O O . ILE A 1 79 ? 2.288 1.440 -3.334 1.00 88.06 79 ILE A O 1
ATOM 586 N N . ASP A 1 80 ? 2.379 -0.568 -4.375 1.00 84.44 80 ASP A N 1
ATOM 587 C CA . ASP A 1 80 ? 3.700 -0.444 -4.969 1.00 84.44 80 ASP A CA 1
ATOM 588 C C . ASP A 1 80 ? 3.529 -0.250 -6.472 1.00 84.44 80 ASP A C 1
ATOM 590 O O . ASP A 1 80 ? 2.856 -1.047 -7.123 1.00 84.44 80 ASP A O 1
ATOM 594 N N . ILE A 1 81 ? 4.122 0.800 -7.035 1.00 84.69 81 ILE A N 1
ATOM 595 C CA . ILE A 1 81 ? 4.122 1.037 -8.481 1.00 84.69 81 ILE A CA 1
ATOM 596 C C . ILE A 1 81 ? 5.574 1.152 -8.930 1.00 84.69 81 ILE A C 1
ATOM 598 O O . ILE A 1 81 ? 6.318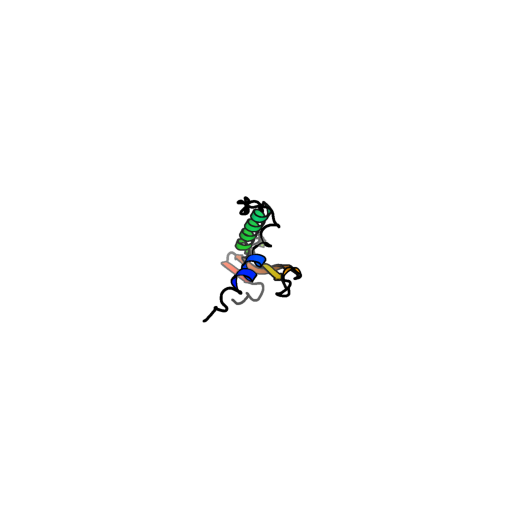 2.001 -8.442 1.00 84.69 81 ILE A O 1
ATOM 602 N N . GLY A 1 82 ? 5.973 0.269 -9.839 1.00 81.25 82 GLY A N 1
ATOM 603 C CA . GLY A 1 82 ? 7.296 0.230 -10.439 1.00 81.25 82 GLY A CA 1
ATOM 604 C C . GLY A 1 82 ? 7.251 0.696 -11.887 1.00 81.25 82 GLY A C 1
ATOM 605 O O . GLY A 1 82 ? 6.290 0.455 -12.612 1.00 81.25 82 GLY A O 1
ATOM 606 N N . PHE A 1 83 ? 8.315 1.347 -12.331 1.00 80.62 83 PHE A N 1
ATOM 607 C CA . PHE A 1 83 ? 8.490 1.750 -13.719 1.00 80.62 83 PHE A CA 1
ATOM 608 C C . PHE A 1 83 ? 9.917 1.439 -14.134 1.00 80.62 83 PHE A C 1
ATOM 610 O O . PHE A 1 83 ? 10.846 1.616 -13.345 1.00 80.62 83 PHE A O 1
ATOM 617 N N . GLY A 1 84 ? 10.100 0.996 -15.369 1.00 81.06 84 GLY A N 1
ATOM 618 C CA . GLY A 1 84 ? 11.419 0.693 -15.890 1.00 81.06 84 GLY A CA 1
ATOM 619 C C . GLY A 1 84 ? 11.475 0.866 -17.394 1.00 81.06 84 GLY A C 1
ATOM 620 O O . GLY A 1 84 ? 10.480 0.748 -18.100 1.00 81.06 84 GLY A O 1
ATOM 621 N N . GLY A 1 85 ? 12.662 1.177 -17.889 1.00 84.94 85 GLY A N 1
ATOM 622 C CA . GLY A 1 85 ? 12.939 1.281 -19.311 1.00 84.94 85 GLY A CA 1
ATOM 623 C C . GLY A 1 85 ? 14.120 0.400 -19.668 1.00 84.94 85 GLY A C 1
ATOM 624 O O . GLY A 1 85 ? 15.027 0.207 -18.861 1.00 84.94 85 GLY A O 1
ATOM 625 N N . GLY A 1 86 ? 14.103 -0.132 -20.881 1.00 80.06 86 GLY A N 1
ATOM 626 C CA . GLY A 1 86 ? 15.196 -0.913 -21.436 1.00 80.06 86 GLY A CA 1
ATOM 627 C C . GLY A 1 86 ? 15.373 -0.555 -22.899 1.00 80.06 86 GLY A C 1
ATOM 628 O O . GLY A 1 86 ? 14.399 -0.420 -23.634 1.00 80.06 86 GLY A O 1
ATOM 629 N N . GLY A 1 87 ? 16.616 -0.373 -23.324 1.00 83.81 87 GLY A N 1
ATOM 630 C CA . GLY A 1 87 ? 16.943 -0.175 -24.725 1.00 83.81 87 GLY A CA 1
ATOM 631 C C . GLY A 1 87 ? 18.139 -1.026 -25.104 1.00 83.81 87 GLY A C 1
ATOM 632 O O . GLY A 1 87 ? 19.093 -1.106 -24.336 1.00 83.81 87 GLY A O 1
ATOM 633 N N . GLY A 1 88 ? 18.092 -1.653 -26.273 1.00 82.88 88 GLY A N 1
ATOM 634 C CA . GLY A 1 88 ? 19.207 -2.427 -26.816 1.00 82.88 88 GLY A CA 1
ATOM 635 C C . GLY A 1 88 ? 19.519 -1.955 -28.224 1.00 82.88 88 GLY A C 1
ATOM 636 O O . GLY A 1 88 ? 18.592 -1.664 -28.959 1.00 82.88 88 GLY A O 1
ATOM 637 N N . GLY A 1 89 ? 20.794 -1.864 -28.593 1.00 83.12 89 GLY A N 1
ATOM 638 C CA . GLY A 1 89 ? 21.256 -1.473 -29.927 1.00 83.12 89 GLY A CA 1
ATOM 639 C C . GLY A 1 89 ? 22.765 -1.675 -30.044 1.00 83.12 89 GLY A C 1
ATOM 640 O O . GLY A 1 89 ? 23.471 -1.625 -29.035 1.00 83.12 89 GLY A O 1
ATOM 641 N N . ALA A 1 90 ? 23.266 -1.940 -31.252 1.00 83.44 90 ALA A N 1
ATOM 642 C CA . ALA A 1 90 ? 24.705 -2.061 -31.472 1.00 83.44 90 ALA A CA 1
ATOM 643 C C . ALA A 1 90 ? 25.379 -0.683 -31.302 1.00 83.44 90 ALA A C 1
ATOM 645 O O . ALA A 1 90 ? 24.808 0.313 -31.752 1.00 83.44 90 ALA A O 1
ATOM 646 N N . PRO A 1 91 ? 26.595 -0.593 -30.728 1.00 80.38 91 PRO A N 1
ATOM 647 C CA . PRO A 1 91 ? 27.309 0.680 -30.572 1.00 80.38 91 PRO A CA 1
ATOM 648 C C . PRO A 1 91 ? 27.477 1.459 -31.884 1.00 80.38 91 PRO A C 1
ATOM 650 O O . PRO A 1 91 ? 27.495 2.685 -31.881 1.00 80.38 91 PRO A O 1
ATOM 653 N N . GLN A 1 92 ? 27.583 0.743 -33.006 1.00 85.12 92 GLN A N 1
ATOM 654 C CA . GLN A 1 92 ? 27.754 1.300 -34.348 1.00 85.12 92 GLN A CA 1
ATOM 655 C C . GLN A 1 92 ? 26.430 1.727 -35.007 1.00 85.12 92 GLN A C 1
ATOM 657 O O . GLN A 1 92 ? 26.458 2.426 -36.015 1.00 85.12 92 GLN A O 1
ATOM 662 N N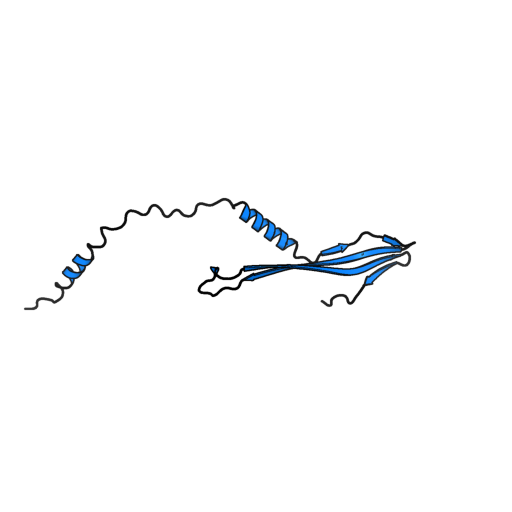 . ALA A 1 93 ? 25.282 1.314 -34.463 1.00 75.00 93 ALA A N 1
ATOM 663 C CA . ALA A 1 93 ? 23.951 1.659 -34.966 1.00 75.00 93 ALA A CA 1
ATOM 664 C C . ALA A 1 93 ? 22.952 1.812 -33.799 1.00 75.00 93 ALA A C 1
ATOM 666 O O . ALA A 1 93 ? 22.007 1.025 -33.675 1.00 75.00 93 ALA A O 1
ATOM 667 N N . PRO A 1 94 ? 23.156 2.807 -32.917 1.00 70.44 94 PRO A N 1
ATOM 668 C CA . PRO A 1 94 ? 22.347 2.990 -31.711 1.00 70.44 94 PRO A CA 1
ATOM 669 C C . PRO A 1 94 ? 20.870 3.293 -32.011 1.00 70.44 94 PRO A C 1
ATOM 671 O O . PRO A 1 94 ? 20.008 3.011 -31.176 1.00 70.44 94 PRO A O 1
ATOM 674 N N . ASP A 1 95 ? 20.579 3.807 -33.208 1.00 77.31 95 ASP A N 1
ATOM 675 C CA . ASP A 1 95 ? 19.234 4.188 -33.654 1.00 77.31 95 ASP A CA 1
ATOM 676 C C . ASP A 1 95 ? 18.415 3.012 -34.206 1.00 77.31 95 ASP A C 1
ATOM 678 O O . ASP A 1 95 ? 17.191 3.076 -34.245 1.00 77.31 95 ASP A O 1
ATOM 682 N N . MET A 1 96 ? 19.070 1.904 -34.573 1.00 76.25 96 MET A N 1
ATOM 683 C CA . MET A 1 96 ? 18.394 0.650 -34.952 1.00 76.25 96 MET A CA 1
ATOM 684 C C . MET A 1 96 ? 17.967 -0.173 -33.730 1.00 76.25 96 MET A C 1
ATOM 686 O O . MET A 1 96 ? 17.421 -1.270 -33.854 1.00 76.25 96 MET A O 1
ATOM 690 N N . GLY A 1 97 ? 18.267 0.332 -32.537 1.00 81.12 97 GLY A N 1
ATOM 691 C CA . GLY A 1 97 ? 17.998 -0.334 -31.287 1.00 81.12 97 GLY A CA 1
ATOM 692 C C . GLY A 1 97 ? 16.572 -0.143 -30.775 1.00 81.12 97 GLY A C 1
ATOM 693 O O . GLY A 1 97 ? 16.076 0.980 -30.695 1.00 81.12 97 GLY A O 1
ATOM 694 N N . GLY A 1 98 ? 15.930 -1.232 -30.347 1.00 82.94 98 GLY A N 1
ATOM 695 C CA . GLY A 1 98 ? 14.625 -1.171 -29.696 1.00 82.94 98 GLY A CA 1
ATOM 696 C C . GLY A 1 98 ? 14.700 -0.398 -28.380 1.00 82.94 98 GLY A C 1
ATOM 697 O O . GLY A 1 98 ? 15.583 -0.644 -27.557 1.00 82.94 98 GLY A O 1
ATOM 698 N N . LYS A 1 99 ? 13.766 0.532 -28.174 1.00 87.69 99 LYS A N 1
ATOM 699 C CA . LYS A 1 99 ? 13.537 1.223 -26.899 1.00 87.69 99 LYS A CA 1
ATOM 700 C C . LYS A 1 99 ? 12.193 0.756 -26.354 1.00 87.69 99 LYS A C 1
ATOM 702 O O . LYS A 1 99 ? 11.205 0.744 -27.082 1.00 87.69 99 LYS A O 1
ATOM 707 N N . GLY A 1 100 ? 12.160 0.384 -25.085 1.00 83.88 100 GLY A N 1
ATOM 708 C CA . GLY A 1 100 ? 10.963 -0.073 -24.401 1.00 83.88 100 GLY A CA 1
ATOM 709 C C . GLY A 1 100 ? 10.826 0.573 -23.033 1.00 83.88 100 GLY A C 1
ATOM 710 O O . GLY A 1 100 ? 11.812 0.888 -22.364 1.00 83.88 100 GLY A O 1
ATOM 711 N N . PHE A 1 101 ? 9.579 0.743 -22.619 1.00 86.50 101 PHE A N 1
ATOM 712 C CA . PHE A 1 101 ? 9.199 1.165 -21.282 1.00 86.50 101 PHE A CA 1
ATOM 713 C C . PHE A 1 101 ? 8.149 0.197 -20.747 1.00 86.50 101 PHE A C 1
ATOM 715 O O . PHE A 1 101 ? 7.304 -0.282 -21.504 1.00 86.50 101 PHE A O 1
ATOM 722 N N . TYR A 1 102 ? 8.202 -0.085 -19.453 1.00 82.81 102 TYR A N 1
ATOM 723 C CA . TYR A 1 102 ? 7.212 -0.880 -18.751 1.00 82.81 102 TYR A CA 1
ATOM 724 C C . TYR A 1 102 ? 6.823 -0.216 -17.431 1.00 82.81 102 TYR A C 1
ATOM 726 O O . TYR A 1 102 ? 7.592 0.524 -16.813 1.00 82.81 102 TYR A O 1
ATOM 734 N N . MET A 1 103 ? 5.609 -0.527 -16.994 1.00 86.38 103 MET A N 1
ATOM 735 C CA . MET A 1 103 ? 5.069 -0.173 -15.690 1.00 86.38 103 MET A CA 1
ATOM 736 C C . MET A 1 103 ? 4.553 -1.453 -15.035 1.00 86.38 103 MET A C 1
ATOM 738 O O . MET A 1 103 ? 3.917 -2.278 -15.691 1.00 86.38 103 MET A O 1
ATOM 742 N N . SER A 1 104 ? 4.824 -1.614 -13.748 1.00 84.19 104 SER A N 1
ATOM 743 C CA . SER A 1 104 ? 4.285 -2.669 -12.901 1.00 84.19 104 SER A CA 1
ATOM 744 C C . SER A 1 104 ? 3.582 -2.052 -11.695 1.00 84.19 104 SER A C 1
ATOM 746 O O . SER A 1 104 ? 3.885 -0.938 -11.274 1.00 84.19 104 SER A O 1
ATOM 748 N N . GLY A 1 105 ? 2.616 -2.771 -11.135 1.00 87.50 105 GLY A N 1
ATOM 749 C CA . GLY A 1 105 ? 1.915 -2.347 -9.932 1.00 87.50 105 GLY A CA 1
ATOM 750 C C . GLY A 1 105 ? 1.490 -3.549 -9.104 1.00 87.50 105 GLY A C 1
ATOM 751 O O . GLY A 1 105 ? 1.102 -4.576 -9.661 1.00 87.50 105 GLY A O 1
ATOM 752 N N . GLN A 1 106 ? 1.563 -3.429 -7.782 1.00 86.81 106 GLN A N 1
ATOM 753 C CA . GLN A 1 106 ? 1.102 -4.440 -6.840 1.00 86.81 106 GLN A CA 1
ATOM 754 C C . GLN A 1 106 ? 0.326 -3.779 -5.700 1.00 86.81 106 GLN A C 1
ATOM 756 O O . GLN A 1 106 ? 0.797 -2.826 -5.087 1.00 86.81 106 GLN A O 1
ATOM 761 N N . ALA A 1 107 ? -0.852 -4.316 -5.383 1.00 88.38 107 ALA A N 1
ATOM 762 C CA . ALA A 1 107 ? -1.591 -3.978 -4.173 1.00 88.38 107 ALA A CA 1
ATOM 763 C C . ALA A 1 107 ? -1.460 -5.130 -3.169 1.00 88.38 107 ALA A C 1
ATOM 765 O O . ALA A 1 107 ? -1.763 -6.280 -3.493 1.00 88.38 107 ALA A O 1
ATOM 766 N N . ARG A 1 108 ? -0.999 -4.830 -1.953 1.00 89.56 108 ARG A N 1
ATOM 767 C CA . ARG A 1 108 ? -0.794 -5.802 -0.874 1.00 89.56 108 ARG A CA 1
ATOM 768 C C . ARG A 1 108 ? -1.579 -5.377 0.370 1.00 89.56 108 ARG A C 1
ATOM 770 O O . ARG A 1 108 ? -1.289 -4.315 0.920 1.00 89.56 108 ARG A O 1
ATOM 777 N N . PRO A 1 109 ? -2.559 -6.161 0.848 1.00 91.25 109 PRO A N 1
ATOM 778 C CA . PRO A 1 109 ? -3.187 -5.880 2.131 1.00 91.25 109 PRO A CA 1
ATOM 779 C C . PRO A 1 109 ? -2.174 -6.157 3.251 1.00 91.25 109 PRO A C 1
ATOM 781 O O . PRO A 1 109 ? -1.573 -7.229 3.299 1.00 91.25 109 PRO A O 1
ATOM 784 N N . LEU A 1 110 ? -1.952 -5.182 4.133 1.00 93.00 110 LEU A N 1
ATOM 785 C CA . LEU A 1 110 ? -1.019 -5.326 5.256 1.00 93.00 110 LEU A CA 1
ATOM 786 C C . LEU A 1 110 ? -1.721 -5.902 6.486 1.00 93.00 110 LEU A C 1
ATOM 788 O O . LEU A 1 110 ? -1.148 -6.717 7.217 1.00 93.00 110 LEU A O 1
ATOM 792 N N . GLY A 1 111 ? -2.963 -5.478 6.713 1.00 95.00 111 GLY A N 1
ATOM 793 C CA . GLY A 1 111 ? -3.742 -5.886 7.869 1.00 95.00 111 GLY A CA 1
ATOM 794 C C . GLY A 1 111 ? -4.859 -4.913 8.208 1.00 95.00 111 GLY A C 1
ATOM 795 O O . GLY A 1 111 ? -5.270 -4.097 7.384 1.00 95.00 111 GLY A O 1
ATOM 796 N N . PHE A 1 112 ? -5.322 -4.990 9.449 1.00 96.69 112 PHE A N 1
ATOM 797 C CA . PHE A 1 112 ? -6.403 -4.171 9.978 1.00 96.69 112 PHE A CA 1
ATOM 798 C C . PHE A 1 112 ? -5.995 -3.549 11.305 1.00 96.69 112 PHE A C 1
ATOM 800 O O . PHE A 1 112 ? -5.503 -4.247 12.191 1.00 96.69 112 PHE A O 1
ATOM 807 N N . VAL A 1 113 ? -6.259 -2.257 11.478 1.00 96.94 113 VAL A N 1
ATOM 808 C CA . VAL A 1 113 ? -6.277 -1.649 12.810 1.00 96.94 113 VAL A CA 1
ATOM 809 C C . VAL A 1 113 ? -7.660 -1.882 13.401 1.00 96.94 113 VAL A C 1
ATOM 811 O O . VAL A 1 113 ? -8.667 -1.432 12.860 1.00 96.94 113 VAL A O 1
ATOM 814 N N . VAL A 1 114 ? -7.707 -2.611 14.506 1.00 97.31 114 VAL A N 1
ATOM 815 C CA . VAL A 1 114 ? -8.927 -2.951 15.229 1.00 97.31 114 VAL A CA 1
ATOM 816 C C . VAL A 1 114 ? -8.971 -2.122 16.500 1.00 97.31 114 VAL A C 1
ATOM 818 O O . VAL A 1 114 ? -8.104 -2.257 17.359 1.00 97.31 114 VAL A O 1
ATOM 821 N N . VAL A 1 115 ? -9.987 -1.274 16.618 1.00 97.50 115 VAL A N 1
ATOM 822 C CA . VAL A 1 115 ? -10.233 -0.416 17.780 1.00 97.50 115 VAL A CA 1
ATOM 823 C C . VAL A 1 115 ? -11.455 -0.947 18.522 1.00 97.50 115 VAL A C 1
ATOM 825 O O . VAL A 1 115 ? -12.559 -0.987 17.975 1.00 97.50 115 VAL A O 1
ATOM 828 N N . ALA A 1 116 ? -11.266 -1.351 19.775 1.00 96.31 116 ALA A N 1
ATOM 829 C CA . ALA A 1 116 ? -12.314 -1.849 20.662 1.00 96.31 116 ALA A CA 1
ATOM 830 C C . ALA A 1 116 ? -12.192 -1.212 22.056 1.00 96.31 116 ALA A C 1
ATOM 832 O O . ALA A 1 116 ? -11.196 -0.574 22.382 1.00 96.31 116 ALA A O 1
ATOM 833 N N . LYS A 1 117 ? -13.183 -1.438 22.930 1.00 95.00 117 LYS A N 1
ATOM 834 C CA . LYS A 1 117 ? -13.135 -0.952 24.325 1.00 95.00 117 LYS A CA 1
ATOM 835 C C . LYS A 1 117 ? -11.912 -1.474 25.098 1.00 95.00 117 LYS A C 1
ATOM 837 O O . LYS A 1 117 ? -11.412 -0.782 25.973 1.00 95.00 117 LYS A O 1
ATOM 842 N N . ALA A 1 118 ? -11.454 -2.685 24.778 1.00 93.31 118 ALA A N 1
ATOM 843 C CA . ALA A 1 118 ? -10.277 -3.295 25.392 1.00 93.31 118 ALA A CA 1
ATOM 844 C C . ALA A 1 118 ? -8.948 -2.678 24.912 1.00 93.31 118 ALA A C 1
ATOM 846 O O . ALA A 1 118 ? -7.924 -2.890 25.552 1.00 93.31 118 ALA A O 1
ATOM 847 N N . GLY A 1 119 ? -8.958 -1.927 23.804 1.00 94.94 119 GLY A N 1
ATOM 848 C CA . GLY A 1 119 ? -7.775 -1.286 23.239 1.00 94.94 119 GLY A CA 1
ATOM 849 C C . GLY A 1 119 ? -7.732 -1.323 21.711 1.00 94.94 119 GLY A C 1
ATOM 850 O O . GLY A 1 119 ? -8.680 -1.749 21.045 1.00 94.94 119 GLY A O 1
ATOM 851 N N . THR A 1 120 ? -6.598 -0.877 21.170 1.00 97.19 120 THR A N 1
ATOM 852 C CA . THR A 1 120 ? -6.302 -0.854 19.733 1.00 97.19 120 THR A CA 1
ATOM 853 C C . THR A 1 120 ? -5.216 -1.873 19.407 1.00 97.19 120 THR A C 1
ATOM 855 O O . THR A 1 120 ? -4.177 -1.890 20.061 1.00 97.19 120 THR A O 1
ATOM 858 N N . GLN A 1 121 ? -5.431 -2.692 18.379 1.00 96.38 121 GLN A N 1
ATOM 859 C CA . GLN A 1 121 ? -4.473 -3.701 17.921 1.00 96.38 121 GLN A CA 1
ATOM 860 C C . GLN A 1 121 ? -4.361 -3.713 16.396 1.00 96.38 121 GLN A C 1
ATOM 862 O O . GLN A 1 121 ? -5.341 -3.459 15.698 1.00 96.38 121 GLN A O 1
ATOM 867 N N . PHE A 1 122 ? -3.181 -4.041 15.872 1.00 95.38 122 PHE A N 1
ATOM 868 C CA . PHE A 1 122 ? -2.990 -4.299 14.447 1.00 95.38 122 PHE A CA 1
ATOM 869 C C . PHE A 1 122 ? -2.979 -5.806 14.188 1.00 95.38 122 PHE A C 1
ATOM 871 O O . PHE A 1 122 ? -2.175 -6.531 14.772 1.00 95.38 122 PHE A O 1
ATOM 878 N N . ILE A 1 123 ? -3.860 -6.272 13.305 1.00 94.81 123 ILE A N 1
ATOM 879 C CA . ILE A 1 123 ? -3.951 -7.674 12.890 1.00 94.81 123 ILE A CA 1
ATOM 880 C C . ILE A 1 123 ? -3.417 -7.782 11.465 1.00 94.81 123 ILE A C 1
ATOM 882 O O . ILE A 1 123 ? -4.046 -7.280 10.536 1.00 94.81 123 ILE A O 1
ATOM 886 N N . SER A 1 124 ? -2.265 -8.429 11.284 1.00 93.31 124 SER A N 1
ATOM 887 C CA . SER A 1 124 ? -1.676 -8.630 9.957 1.00 93.31 124 SER A CA 1
ATOM 888 C C . SER A 1 124 ? -2.307 -9.815 9.222 1.00 93.31 124 SER A C 1
ATOM 890 O O . SER A 1 124 ? -2.641 -10.824 9.838 1.00 93.31 124 SER A O 1
ATOM 892 N N . VAL A 1 125 ? -2.448 -9.703 7.898 1.00 89.31 125 VAL A N 1
ATOM 893 C CA . VAL A 1 125 ? -3.035 -10.746 7.029 1.00 89.31 125 VAL A CA 1
ATOM 894 C C . VAL A 1 125 ? -1.993 -11.645 6.344 1.00 89.31 125 VAL A C 1
ATOM 896 O O . VAL A 1 125 ? -2.335 -12.440 5.473 1.00 89.31 125 VAL A O 1
ATOM 899 N N . GLY A 1 126 ? -0.716 -11.556 6.727 1.00 74.88 126 GLY A N 1
ATOM 900 C CA . GLY A 1 126 ? 0.352 -12.385 6.165 1.00 74.88 126 GLY A CA 1
ATOM 901 C C . GLY A 1 126 ? 1.703 -12.158 6.842 1.00 74.88 126 GLY A C 1
ATOM 902 O O . GLY A 1 126 ? 1.799 -11.462 7.851 1.00 74.88 126 GLY A O 1
ATOM 903 N N . LYS A 1 127 ? 2.778 -12.737 6.288 1.00 65.38 127 LYS A N 1
ATOM 904 C CA . LYS A 1 127 ? 4.146 -12.393 6.708 1.00 65.38 127 LYS A CA 1
ATOM 905 C C . LYS A 1 127 ? 4.413 -10.944 6.298 1.00 65.38 127 LYS A C 1
ATOM 907 O O . LYS A 1 127 ? 4.469 -10.651 5.106 1.00 65.38 127 LYS A O 1
ATOM 912 N N . VAL A 1 128 ? 4.578 -10.054 7.277 1.00 57.09 128 VAL A N 1
ATOM 913 C CA . VAL A 1 128 ? 5.094 -8.698 7.045 1.00 57.09 128 VAL A CA 1
ATOM 914 C C . VAL A 1 128 ? 6.398 -8.840 6.249 1.00 57.09 128 VAL A C 1
ATOM 916 O O . VAL A 1 128 ? 7.248 -9.627 6.680 1.00 57.09 128 VAL A O 1
ATOM 919 N N . PRO A 1 129 ? 6.566 -8.168 5.091 1.00 53.97 129 PRO A N 1
ATOM 920 C CA . PRO A 1 129 ? 7.823 -8.214 4.360 1.00 53.97 129 PRO A CA 1
ATOM 921 C C . PRO A 1 129 ? 8.957 -7.833 5.313 1.00 53.97 129 PRO A C 1
ATOM 923 O O . PRO A 1 129 ? 8.944 -6.750 5.900 1.00 53.97 129 PRO A O 1
ATOM 926 N N . GLY A 1 130 ? 9.886 -8.766 5.531 1.00 56.81 130 GLY A N 1
ATOM 927 C CA . GLY A 1 130 ? 11.134 -8.468 6.220 1.00 56.81 130 GLY A CA 1
ATOM 928 C C . GLY A 1 130 ? 11.862 -7.373 5.446 1.00 56.81 130 GLY A C 1
ATOM 929 O O . GLY A 1 130 ? 11.785 -7.360 4.219 1.00 56.81 130 GLY A O 1
ATOM 930 N N . LYS A 1 131 ? 12.470 -6.447 6.192 1.00 43.50 131 LYS A N 1
ATOM 931 C CA . LYS A 1 131 ? 13.238 -5.311 5.670 1.00 43.50 131 LYS A CA 1
ATOM 932 C C . LYS A 1 131 ? 14.182 -5.699 4.537 1.00 43.50 131 LYS A C 1
ATOM 934 O O . LYS A 1 131 ? 14.807 -6.775 4.657 1.00 43.50 131 LYS A O 1
#